Protein AF-K1TGX3-F1 (afdb_monomer)

Sequence (156 aa):
VTNRFIKQFIDMARKHDASPVLVTAPARTFFNDDGTIMDAPGCHGGNNFSYIRAMRQIGEETGTPVLDLFSYSVELFEKIGHDNIHRYTSIKKGINKGKWPDDFLKELAKPETVSENTHFNKDGAMLITEGLVELILKSKNPQLCELQSSLLHNVV

InterPro domains:
  IPR036514 SGNH hydrolase superfamily [G3DSA:3.40.50.1110] (2-152)
  IPR037459 Rhamnogalacturonan acetylesterase RhgT-like [PTHR43695] (4-144)

Organism: NCBI:txid408170

Radius of gyration: 17.83 Å; Cα contacts (8 Å, |Δi|>4): 192; chains: 1; bounding box: 45×43×45 Å

Nearest PDB structures (foldseek):
  1pp4-assembly2_B  TM=8.339E-01  e=1.956E-02  Aspergillus aculeatus
  2o14-assembly1_A  TM=8.355E-01  e=3.617E-02  Bacillus subtilis
  4jgb-assembly1_A  TM=4.368E-01  e=6.710E+00  Burkholderia pseudomallei K96243
  2ap1-assembly1_A  TM=3.344E-01  e=4.364E+00  Salmonella enterica subsp. enterica serovar Typhimurium

Secondary structure (DSSP, 8-state):
--HHHHHHHHHHHHHTT----EEPPPPP--B-TTSPBP--TTTT-SSS-HHHHHHHHHHHHHT--EE-HHHHHHHHHHHH-HHHHTTTEEEEES---S-TTHHHHHHHTSTT-EEEEEEE-HHHHHHHHHHHHHHHHH---GGGHHHHHHHHHTT-

Structure (mmCIF, N/CA/C/O backbone):
data_AF-K1TGX3-F1
#
_entry.id   AF-K1TGX3-F1
#
loop_
_atom_site.group_PDB
_atom_site.id
_atom_site.type_symbol
_atom_site.label_atom_id
_atom_site.label_alt_id
_atom_site.label_comp_id
_atom_site.label_asym_id
_atom_site.label_entity_id
_atom_site.label_seq_id
_atom_site.pdbx_PDB_ins_code
_atom_site.Cartn_x
_atom_site.Cartn_y
_atom_site.Cartn_z
_atom_site.occupancy
_atom_site.B_iso_or_equiv
_atom_site.auth_seq_id
_atom_site.auth_comp_id
_atom_site.auth_asym_id
_atom_site.auth_atom_id
_atom_site.pdbx_PDB_model_num
ATOM 1 N N . VAL A 1 1 ? -2.700 19.453 9.611 1.00 47.09 1 VAL A N 1
ATOM 2 C CA . VAL A 1 1 ? -3.911 19.666 8.773 1.00 47.09 1 VAL A CA 1
ATOM 3 C C . VAL A 1 1 ? -4.646 18.352 8.462 1.00 47.09 1 VAL A C 1
ATOM 5 O O . VAL A 1 1 ? -5.857 18.378 8.324 1.00 47.09 1 VAL A O 1
ATOM 8 N N . THR A 1 2 ? -3.982 17.191 8.448 1.00 55.59 2 THR A N 1
ATOM 9 C CA . THR A 1 2 ? -4.563 15.879 8.081 1.00 55.59 2 THR A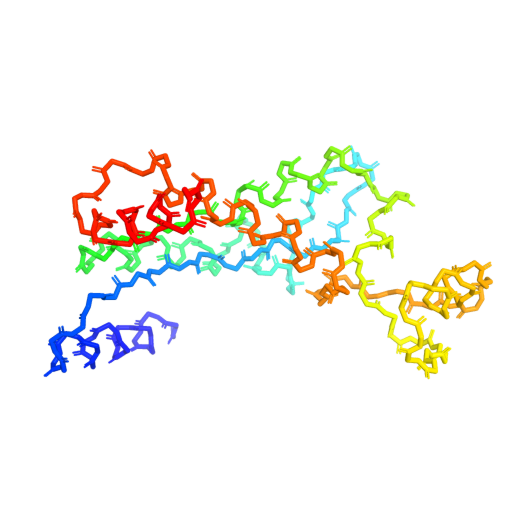 CA 1
ATOM 10 C C . THR A 1 2 ? -5.468 15.220 9.138 1.00 55.59 2 THR A C 1
ATOM 12 O O . THR A 1 2 ? -6.503 14.669 8.771 1.00 55.59 2 THR A O 1
ATOM 15 N N . ASN A 1 3 ? -5.159 15.314 10.439 1.00 60.31 3 ASN A N 1
ATOM 16 C CA . ASN A 1 3 ? -5.876 14.535 11.472 1.00 60.31 3 ASN A CA 1
ATOM 17 C C . ASN A 1 3 ? -7.375 14.876 11.582 1.00 60.31 3 ASN A C 1
ATOM 19 O O . ASN A 1 3 ? -8.196 13.998 11.835 1.00 60.31 3 ASN A O 1
ATOM 23 N N . ARG A 1 4 ? -7.773 16.130 11.322 1.00 73.06 4 ARG A N 1
ATOM 24 C CA . ARG A 1 4 ? -9.189 16.534 11.399 1.00 73.06 4 ARG A CA 1
ATOM 25 C C . ARG A 1 4 ? -10.050 15.879 10.312 1.00 73.06 4 ARG A C 1
ATOM 27 O O . ARG A 1 4 ? -11.202 15.552 10.573 1.00 73.06 4 ARG A O 1
ATOM 34 N N . PHE A 1 5 ? -9.486 15.659 9.122 1.00 83.94 5 PHE A N 1
ATOM 35 C CA . PHE A 1 5 ? -10.212 15.096 7.978 1.00 83.94 5 PHE A CA 1
ATOM 36 C C . PHE A 1 5 ? -10.454 13.595 8.087 1.00 83.94 5 PHE A C 1
ATOM 38 O O . PHE A 1 5 ? -11.447 13.107 7.571 1.00 83.94 5 PHE A O 1
ATOM 45 N N . ILE A 1 6 ? -9.570 12.851 8.743 1.00 89.69 6 ILE A N 1
ATOM 46 C CA . ILE A 1 6 ? -9.740 11.400 8.888 1.00 89.69 6 ILE A CA 1
ATOM 47 C C . ILE A 1 6 ? -10.689 11.106 10.051 1.00 89.69 6 ILE A C 1
ATOM 49 O O . ILE A 1 6 ? -11.568 10.254 9.935 1.00 89.69 6 ILE A O 1
ATOM 53 N N . LYS A 1 7 ? -10.597 11.894 11.130 1.00 92.31 7 LYS A N 1
ATOM 54 C CA . LYS A 1 7 ? -11.474 11.761 12.295 1.00 92.31 7 LYS A CA 1
ATOM 55 C C . LYS A 1 7 ? -12.955 11.918 11.939 1.00 92.31 7 LYS A C 1
ATOM 57 O O . LYS A 1 7 ? -13.756 11.114 12.390 1.00 92.31 7 LYS A O 1
ATOM 62 N N . GLN A 1 8 ? -13.316 12.870 11.072 1.00 94.50 8 GLN A N 1
ATOM 63 C CA . GLN A 1 8 ? -14.716 13.025 10.638 1.00 94.50 8 GLN A CA 1
ATOM 64 C C . GLN A 1 8 ? -15.282 11.765 9.957 1.00 94.50 8 GLN A C 1
ATOM 66 O O . GLN A 1 8 ? -16.466 11.491 10.114 1.00 94.50 8 GLN A O 1
ATOM 71 N N . PHE A 1 9 ? -14.469 10.981 9.236 1.00 95.12 9 PHE A N 1
ATOM 72 C CA . PHE A 1 9 ? -14.936 9.745 8.597 1.00 95.12 9 PHE A CA 1
ATOM 73 C C . PHE A 1 9 ? -15.080 8.606 9.606 1.00 95.12 9 PHE A C 1
ATOM 75 O O . PHE A 1 9 ? -16.031 7.836 9.515 1.00 95.12 9 PHE A O 1
ATOM 82 N N . ILE A 1 10 ? -14.185 8.541 10.597 1.00 96.62 10 ILE A N 1
ATOM 83 C CA . ILE A 1 10 ? -14.304 7.620 11.736 1.00 96.62 10 ILE A CA 1
ATOM 84 C C . ILE A 1 10 ? -15.593 7.920 12.511 1.00 96.62 10 ILE A C 1
ATOM 86 O O . ILE A 1 10 ? -16.391 7.019 12.762 1.00 96.62 10 ILE A O 1
ATOM 90 N N . ASP A 1 11 ? -15.820 9.191 12.848 1.00 96.06 11 ASP A N 1
ATOM 91 C CA . ASP A 1 11 ? -17.000 9.635 13.590 1.00 96.06 11 ASP A CA 1
ATOM 92 C C . ASP A 1 11 ? -18.286 9.402 12.777 1.00 96.06 11 ASP A C 1
ATOM 94 O O . ASP A 1 11 ? -19.290 8.953 13.325 1.00 96.06 11 ASP A O 1
ATOM 98 N N . MET A 1 12 ? -18.253 9.641 11.460 1.00 96.81 12 MET A N 1
ATOM 99 C CA . MET A 1 12 ? -19.371 9.354 10.556 1.00 96.81 12 MET A CA 1
ATOM 100 C C . MET A 1 12 ? -19.690 7.857 10.503 1.00 96.81 12 MET A C 1
ATOM 102 O O . MET A 1 12 ? -20.854 7.498 10.642 1.00 96.81 12 MET A O 1
ATOM 106 N N . ALA A 1 13 ? -18.689 6.986 10.340 1.00 96.69 13 ALA A N 1
ATOM 107 C CA . ALA A 1 13 ? -18.899 5.538 10.325 1.00 96.69 13 ALA A CA 1
ATOM 108 C C . ALA A 1 13 ? -19.572 5.069 11.622 1.00 96.69 13 ALA A C 1
ATOM 110 O O . ALA A 1 13 ? -20.616 4.425 11.579 1.00 96.69 13 ALA A O 1
ATOM 111 N N . ARG A 1 14 ? -19.044 5.501 12.773 1.00 96.88 14 ARG A N 1
ATOM 112 C CA . ARG A 1 14 ? -19.597 5.164 14.094 1.00 96.88 14 ARG A CA 1
ATOM 113 C C . ARG A 1 14 ? -21.010 5.700 14.302 1.00 96.88 14 ARG A C 1
ATOM 115 O O . ARG A 1 14 ? -21.839 5.009 14.875 1.00 96.88 14 ARG A O 1
ATOM 122 N N . LYS A 1 15 ? -21.306 6.913 13.819 1.00 98.00 15 LYS A N 1
ATOM 123 C CA . LYS A 1 15 ? -22.658 7.499 13.864 1.00 98.00 15 LYS A CA 1
ATOM 124 C C . LYS A 1 15 ? -23.686 6.675 13.076 1.00 98.00 15 LYS A C 1
ATOM 126 O O . LYS A 1 15 ? -24.876 6.775 13.357 1.00 98.00 15 LYS A O 1
ATOM 131 N N . HIS A 1 16 ? -23.232 5.908 12.091 1.00 97.44 16 HIS A N 1
ATOM 132 C CA . HIS A 1 16 ? -24.048 5.017 11.270 1.00 97.44 16 HIS A CA 1
ATOM 133 C C . HIS A 1 16 ? -23.850 3.536 11.640 1.00 97.44 16 HIS A C 1
ATOM 135 O O . HIS A 1 16 ? -24.032 2.673 10.786 1.00 97.44 16 HIS A O 1
ATOM 141 N N . ASP A 1 17 ? -23.456 3.254 12.888 1.00 95.56 17 ASP A N 1
ATOM 142 C CA . ASP A 1 17 ? -23.285 1.903 13.442 1.00 95.56 17 ASP A CA 1
ATOM 143 C C . ASP A 1 17 ? -22.307 1.010 12.652 1.00 95.56 17 ASP A C 1
ATOM 145 O O . ASP A 1 17 ? -22.357 -0.216 12.725 1.00 95.56 17 ASP A O 1
ATOM 149 N N . ALA A 1 18 ? -21.383 1.620 11.902 1.00 95.00 18 ALA A N 1
ATOM 150 C CA . ALA A 1 18 ? -20.324 0.919 11.189 1.00 95.00 18 ALA A CA 1
ATOM 151 C C . ALA A 1 18 ? -19.023 0.893 12.004 1.00 95.00 18 ALA A C 1
ATOM 153 O O . ALA A 1 18 ? -18.676 1.854 12.698 1.00 95.00 18 ALA A O 1
ATOM 154 N N . SER A 1 19 ? -18.259 -0.190 11.848 1.00 94.12 19 SER A N 1
ATOM 155 C CA . SER A 1 19 ? -16.936 -0.372 12.453 1.00 94.12 19 SER A CA 1
ATOM 156 C C . SER A 1 19 ? -15.842 0.181 11.530 1.00 94.12 19 SER A C 1
ATOM 158 O O . SER A 1 19 ? -15.528 -0.450 10.518 1.00 94.12 19 SER A O 1
ATOM 160 N N . PRO A 1 20 ? -15.246 1.357 11.819 1.00 96.38 20 PRO A N 1
ATOM 161 C CA . PRO A 1 20 ? -14.177 1.893 10.987 1.00 96.38 20 PRO A CA 1
ATOM 162 C C . PRO A 1 20 ? -12.903 1.056 11.132 1.00 96.38 20 PRO A C 1
ATOM 164 O O . PRO A 1 20 ? -12.533 0.645 12.229 1.00 96.38 20 PRO A O 1
ATOM 167 N N . VAL A 1 21 ? -12.192 0.877 10.022 1.00 97.38 21 VAL A N 1
ATOM 168 C CA . VAL A 1 21 ? -10.853 0.281 9.975 1.00 97.38 21 VAL A CA 1
ATOM 169 C C . VAL A 1 21 ? -9.984 1.189 9.119 1.00 97.38 21 VAL A C 1
ATOM 171 O O . VAL A 1 21 ? -10.353 1.536 7.998 1.00 97.38 21 VAL A O 1
ATOM 174 N N . LEU A 1 22 ? -8.839 1.605 9.649 1.00 97.38 22 LEU A N 1
ATOM 175 C CA . LEU A 1 22 ? -7.865 2.386 8.901 1.00 97.38 22 LEU A CA 1
ATOM 176 C C . LEU A 1 22 ? -6.878 1.446 8.217 1.00 97.38 22 LEU A C 1
ATOM 178 O O . LEU A 1 22 ? -6.419 0.474 8.809 1.00 97.38 22 LEU A O 1
ATOM 182 N N . VAL A 1 23 ? -6.505 1.767 6.984 1.00 97.50 23 VAL A N 1
ATOM 183 C CA . VAL A 1 23 ? -5.468 1.053 6.234 1.00 97.50 23 VAL A CA 1
ATOM 184 C C . VAL A 1 23 ? -4.423 2.076 5.820 1.00 97.50 23 VAL A C 1
ATOM 186 O O . VAL A 1 23 ? -4.771 3.112 5.247 1.00 97.50 23 VAL A O 1
ATOM 189 N N . THR A 1 24 ? -3.153 1.842 6.149 1.00 96.56 24 THR A N 1
ATOM 190 C CA . THR A 1 24 ? -2.078 2.715 5.662 1.00 96.56 24 THR A CA 1
ATOM 191 C C . THR A 1 24 ? -1.950 2.564 4.143 1.00 96.56 24 THR A C 1
ATOM 193 O O . THR A 1 24 ? -2.185 1.491 3.596 1.00 96.56 24 THR A O 1
ATOM 196 N N . ALA A 1 25 ? -1.638 3.646 3.424 1.00 95.06 25 ALA A N 1
ATOM 197 C CA . ALA A 1 25 ? -1.445 3.547 1.976 1.00 95.06 25 ALA A CA 1
ATOM 198 C C . ALA A 1 25 ? -0.261 2.609 1.667 1.00 95.06 25 ALA A C 1
ATOM 200 O O . ALA A 1 25 ? 0.722 2.659 2.407 1.00 95.06 25 ALA A O 1
ATOM 201 N N . PRO A 1 26 ? -0.313 1.789 0.602 1.00 96.81 26 PRO A N 1
ATOM 202 C CA . PRO A 1 26 ? 0.855 1.031 0.167 1.00 96.81 26 PRO A CA 1
ATOM 203 C C . PRO A 1 26 ? 1.993 1.979 -0.242 1.00 96.81 26 PRO A C 1
ATOM 205 O O . PRO A 1 26 ? 1.765 3.143 -0.583 1.00 96.81 26 PRO A O 1
ATOM 208 N N . ALA A 1 27 ? 3.224 1.483 -0.199 1.00 96.62 27 ALA A N 1
ATOM 209 C CA . ALA A 1 27 ? 4.409 2.225 -0.587 1.00 96.62 27 ALA A CA 1
ATOM 210 C C . ALA A 1 27 ? 4.363 2.638 -2.066 1.00 96.62 27 ALA A C 1
ATOM 212 O O . ALA A 1 27 ? 3.773 1.963 -2.911 1.00 96.62 27 ALA A O 1
ATOM 213 N N . ARG A 1 28 ? 5.030 3.749 -2.392 1.00 96.31 28 ARG A N 1
ATOM 214 C CA . ARG A 1 28 ? 5.339 4.072 -3.790 1.00 96.31 28 ARG A CA 1
ATOM 215 C C . ARG A 1 28 ? 6.602 3.342 -4.192 1.00 96.31 28 ARG A C 1
ATOM 217 O O . ARG A 1 28 ? 7.533 3.261 -3.401 1.00 96.31 28 ARG A O 1
ATOM 224 N N . THR A 1 29 ? 6.663 2.881 -5.431 1.00 96.19 29 THR A N 1
ATOM 225 C CA . THR A 1 29 ? 7.771 2.061 -5.935 1.00 96.19 29 THR A CA 1
ATOM 226 C C . THR A 1 29 ? 8.932 2.929 -6.425 1.00 96.19 29 THR A C 1
ATOM 228 O O . THR A 1 29 ? 9.418 2.773 -7.541 1.00 96.19 29 THR A O 1
ATOM 231 N N . PHE A 1 30 ? 9.331 3.906 -5.610 1.00 95.31 30 PHE A N 1
ATOM 232 C CA . PHE A 1 30 ? 10.577 4.642 -5.792 1.00 95.31 30 PHE A CA 1
ATOM 233 C C . PHE A 1 30 ? 11.642 3.981 -4.928 1.00 95.31 30 PHE A C 1
ATOM 235 O O . PHE A 1 30 ? 11.409 3.767 -3.740 1.00 95.31 30 PHE A O 1
ATOM 242 N N . PHE A 1 31 ? 12.788 3.679 -5.523 1.00 95.81 31 PHE A N 1
ATOM 243 C CA . PHE A 1 31 ? 13.873 2.959 -4.871 1.00 95.81 31 PHE A CA 1
ATOM 244 C C . PHE A 1 31 ? 15.099 3.857 -4.728 1.00 95.81 31 PHE A C 1
ATOM 246 O O . PHE A 1 31 ? 15.365 4.692 -5.594 1.00 95.81 31 PHE A O 1
ATOM 253 N N . ASN A 1 32 ? 15.832 3.667 -3.638 1.00 95.50 32 ASN A N 1
ATOM 254 C CA . ASN A 1 32 ? 17.205 4.129 -3.501 1.00 95.50 32 ASN A CA 1
ATOM 255 C C . ASN A 1 32 ? 18.148 3.211 -4.299 1.00 95.50 32 ASN A C 1
ATOM 257 O O . ASN A 1 32 ? 17.778 2.097 -4.680 1.00 95.50 32 ASN A O 1
ATOM 261 N N . ASP A 1 33 ? 19.394 3.646 -4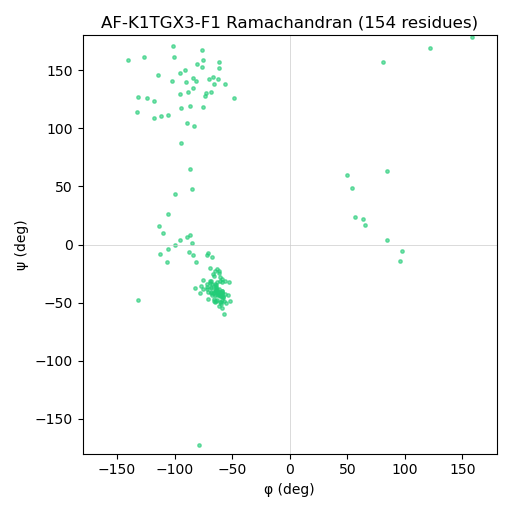.494 1.00 96.25 33 ASP A N 1
ATOM 262 C CA . ASP A 1 33 ? 20.420 2.862 -5.201 1.00 96.25 33 ASP A CA 1
ATOM 263 C C . ASP A 1 33 ? 20.740 1.520 -4.510 1.00 96.25 33 ASP A C 1
ATOM 265 O O . ASP A 1 33 ? 21.210 0.586 -5.156 1.00 96.25 33 ASP A O 1
ATOM 269 N N . ASP A 1 34 ? 20.467 1.401 -3.205 1.00 96.31 34 ASP A N 1
ATOM 270 C CA . ASP A 1 34 ? 20.642 0.169 -2.424 1.00 96.31 34 ASP A CA 1
ATOM 271 C C . ASP A 1 34 ? 19.442 -0.797 -2.502 1.00 96.31 34 ASP A C 1
ATOM 273 O O . ASP A 1 34 ? 19.466 -1.864 -1.888 1.00 96.31 34 ASP A O 1
ATOM 277 N N . GLY A 1 35 ? 18.402 -0.442 -3.262 1.00 96.31 35 GLY A N 1
ATOM 278 C CA . GLY A 1 35 ? 17.199 -1.251 -3.445 1.00 96.31 35 GLY A CA 1
ATOM 279 C C . GLY A 1 35 ? 16.139 -1.090 -2.354 1.00 96.31 35 GLY A C 1
ATOM 280 O O . GLY A 1 35 ? 15.117 -1.771 -2.424 1.00 96.31 35 GLY A O 1
ATOM 281 N N . THR A 1 36 ? 16.333 -0.193 -1.383 1.00 96.12 36 THR A N 1
ATOM 282 C CA . THR A 1 36 ? 15.309 0.136 -0.377 1.00 96.12 36 THR A CA 1
ATOM 283 C C . THR A 1 36 ? 14.274 1.126 -0.912 1.00 96.12 36 THR A C 1
ATOM 285 O O . THR A 1 36 ? 14.557 1.907 -1.825 1.00 96.12 36 THR A O 1
ATOM 288 N N . ILE A 1 37 ? 13.061 1.130 -0.351 1.00 95.62 37 ILE A N 1
ATOM 289 C CA . ILE A 1 37 ? 12.031 2.116 -0.710 1.00 95.62 37 ILE A CA 1
ATOM 290 C C . ILE A 1 37 ? 12.430 3.516 -0.232 1.00 95.62 37 ILE A C 1
ATOM 292 O O . ILE A 1 37 ? 12.768 3.746 0.929 1.00 95.62 37 ILE A O 1
ATOM 296 N N . MET A 1 38 ? 12.330 4.485 -1.140 1.00 93.69 38 MET A N 1
ATOM 297 C CA . MET A 1 38 ? 12.745 5.862 -0.909 1.00 93.69 38 MET A CA 1
ATOM 298 C C . MET A 1 38 ? 11.780 6.620 0.019 1.00 93.69 38 MET A C 1
ATOM 300 O O . MET A 1 38 ? 10.581 6.746 -0.246 1.00 93.69 38 MET A O 1
ATOM 304 N N . ASP A 1 39 ? 12.337 7.224 1.068 1.00 90.56 39 ASP A N 1
ATOM 305 C CA . ASP A 1 39 ? 11.658 8.145 1.983 1.00 90.56 39 ASP A CA 1
ATOM 306 C C . ASP A 1 39 ? 11.890 9.601 1.543 1.00 90.56 39 ASP A C 1
ATOM 308 O O . ASP A 1 39 ? 12.836 10.271 1.954 1.00 90.56 39 ASP A O 1
ATOM 312 N N . ALA A 1 40 ? 11.033 10.098 0.650 1.00 87.44 40 ALA A N 1
ATOM 313 C CA . ALA A 1 40 ? 11.178 11.422 0.046 1.00 87.44 40 ALA A CA 1
ATOM 314 C C . ALA A 1 40 ? 9.836 12.158 -0.103 1.00 87.44 40 ALA A C 1
ATOM 316 O O . ALA A 1 40 ? 8.769 11.532 -0.168 1.00 87.44 40 ALA A O 1
ATOM 317 N N . PRO A 1 41 ? 9.844 13.504 -0.223 1.00 86.12 41 PRO A N 1
ATOM 318 C CA . PRO A 1 41 ? 8.652 14.263 -0.588 1.00 86.12 41 PRO A CA 1
ATOM 319 C C . PRO A 1 41 ? 7.950 13.657 -1.814 1.00 86.12 41 PRO A C 1
ATOM 321 O O . PRO A 1 41 ? 8.564 13.436 -2.852 1.00 86.12 41 PRO A O 1
ATOM 324 N N . GLY A 1 42 ? 6.653 13.369 -1.680 1.00 85.06 42 GLY A N 1
ATOM 325 C CA . GLY A 1 42 ? 5.863 12.688 -2.713 1.00 85.06 42 GLY A CA 1
ATOM 326 C C . GLY A 1 42 ? 5.727 11.169 -2.540 1.00 85.06 42 GLY A C 1
ATOM 327 O O . GLY A 1 42 ? 4.804 10.600 -3.114 1.00 85.06 42 GLY A O 1
ATOM 328 N N . CYS A 1 43 ? 6.524 10.522 -1.682 1.00 89.50 43 CYS A N 1
ATOM 329 C CA . CYS A 1 43 ? 6.486 9.073 -1.416 1.00 89.50 43 CYS A CA 1
ATOM 330 C C . CYS A 1 43 ? 5.725 8.729 -0.125 1.00 89.50 43 CYS A C 1
ATOM 332 O O . CYS A 1 43 ? 6.176 7.935 0.685 1.00 89.50 43 CYS A O 1
ATOM 334 N N . HIS A 1 44 ? 4.573 9.371 0.101 1.00 84.25 44 HIS A N 1
ATOM 335 C CA . HIS A 1 44 ? 3.854 9.360 1.394 1.00 84.25 44 HIS A CA 1
ATOM 336 C C . HIS A 1 44 ? 4.615 10.050 2.554 1.00 84.25 44 HIS A C 1
ATOM 338 O O . HIS A 1 44 ? 4.226 9.953 3.721 1.00 84.25 44 HIS A O 1
ATOM 344 N N . GLY A 1 45 ? 5.624 10.858 2.204 1.00 67.81 45 GLY A N 1
ATOM 345 C CA . GLY A 1 45 ? 6.361 11.782 3.074 1.00 67.81 45 GLY A CA 1
ATOM 346 C C . GLY A 1 45 ? 7.863 11.480 3.106 1.00 67.81 45 GLY A C 1
ATOM 347 O O . GLY A 1 45 ? 8.271 10.450 2.597 1.00 67.81 45 GLY A O 1
ATOM 348 N N . GLY A 1 46 ? 8.651 12.393 3.685 1.00 62.56 46 GLY A N 1
ATOM 349 C CA . GLY A 1 46 ? 10.097 12.257 3.924 1.00 62.56 46 GLY A CA 1
ATOM 350 C C . GLY A 1 46 ? 10.463 12.522 5.395 1.00 62.56 46 GLY A C 1
ATOM 351 O O . GLY A 1 46 ? 9.673 13.143 6.120 1.00 62.56 46 GLY A O 1
ATOM 352 N N . ASN A 1 47 ? 11.649 12.066 5.811 1.00 66.00 47 ASN A N 1
ATOM 353 C CA . ASN A 1 47 ? 12.113 11.851 7.193 1.00 66.00 47 ASN A CA 1
ATOM 354 C C . ASN A 1 47 ? 11.166 10.949 8.014 1.00 66.00 47 ASN A C 1
ATOM 356 O O . ASN A 1 47 ? 10.805 11.220 9.162 1.00 66.00 47 ASN A O 1
ATOM 360 N N . ASN A 1 48 ? 10.817 9.832 7.387 1.00 73.19 48 ASN A N 1
ATOM 361 C CA . ASN A 1 48 ? 10.062 8.657 7.800 1.00 73.19 48 ASN A CA 1
ATOM 362 C C . ASN A 1 48 ? 8.548 8.805 7.667 1.00 73.19 48 ASN A C 1
ATOM 364 O O . ASN A 1 48 ? 7.814 8.758 8.661 1.00 73.19 48 ASN A O 1
ATOM 368 N N . PHE A 1 49 ? 8.092 8.983 6.421 1.00 89.38 49 PHE A N 1
ATOM 369 C CA . PHE A 1 49 ? 6.709 8.751 5.981 1.00 89.38 49 PHE A CA 1
ATOM 370 C C . PHE A 1 49 ? 5.648 9.411 6.871 1.00 89.38 49 PHE A C 1
ATOM 372 O O . PHE A 1 49 ? 4.789 8.762 7.477 1.00 89.38 49 PHE A O 1
ATOM 379 N N . SER A 1 50 ? 5.717 10.739 6.986 1.00 89.38 50 SER A N 1
ATOM 380 C CA . SER A 1 50 ? 4.876 11.525 7.900 1.00 89.38 50 SER A CA 1
ATOM 381 C C . SER A 1 50 ? 3.371 11.265 7.752 1.00 89.38 50 SER A C 1
ATOM 383 O O . SER A 1 50 ? 2.655 11.292 8.753 1.00 89.38 50 SER A O 1
ATOM 385 N N . TYR A 1 51 ? 2.886 10.955 6.545 1.00 89.44 51 TYR A N 1
ATOM 386 C CA . TYR A 1 51 ? 1.484 10.590 6.331 1.00 89.44 51 TYR A CA 1
ATOM 387 C C . TYR A 1 51 ? 1.130 9.236 6.963 1.00 89.44 51 TYR A C 1
ATOM 389 O O . TYR A 1 51 ? 0.094 9.107 7.613 1.00 89.44 51 TYR A O 1
ATOM 397 N N . ILE A 1 52 ? 2.011 8.243 6.834 1.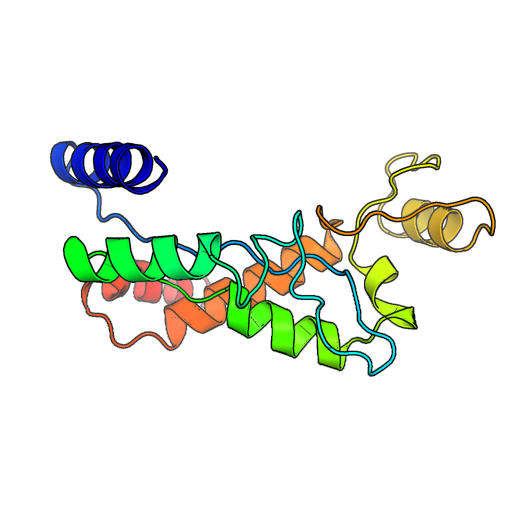00 94.25 52 ILE A N 1
ATOM 398 C CA . ILE A 1 52 ? 1.832 6.908 7.419 1.00 94.25 52 ILE A CA 1
ATOM 399 C C . ILE A 1 52 ? 1.863 6.987 8.947 1.00 94.25 52 ILE A C 1
ATOM 401 O O . ILE A 1 52 ? 1.018 6.398 9.620 1.00 94.25 52 ILE A O 1
ATOM 405 N N . ARG A 1 53 ? 2.775 7.790 9.511 1.00 92.44 53 ARG A N 1
ATOM 406 C CA . ARG A 1 53 ? 2.806 8.050 10.959 1.00 92.44 53 ARG A CA 1
ATOM 407 C C . ARG A 1 53 ? 1.528 8.722 11.450 1.00 92.44 53 ARG A C 1
ATOM 409 O O . ARG A 1 53 ? 0.977 8.290 12.456 1.00 92.44 53 ARG A O 1
ATOM 416 N N . ALA A 1 54 ? 1.024 9.719 10.723 1.00 91.62 54 ALA A N 1
ATOM 417 C CA . ALA A 1 54 ? -0.230 10.383 11.072 1.00 91.62 54 ALA A CA 1
ATOM 418 C C . ALA A 1 54 ? -1.427 9.413 11.061 1.00 91.62 54 ALA A C 1
ATOM 420 O O . ALA A 1 54 ? -2.271 9.488 11.950 1.00 91.62 54 ALA A O 1
ATOM 421 N N . MET A 1 55 ? -1.476 8.474 10.105 1.00 93.75 55 MET A N 1
ATOM 422 C CA . MET A 1 55 ? -2.495 7.413 10.048 1.00 93.75 55 MET A CA 1
ATOM 423 C C . MET A 1 55 ? -2.453 6.481 11.264 1.00 93.75 55 MET A C 1
ATOM 425 O O . MET A 1 55 ? -3.496 6.141 11.820 1.00 93.75 55 MET A O 1
ATOM 429 N N . ARG A 1 56 ? -1.254 6.084 11.702 1.00 94.88 56 ARG A N 1
ATOM 430 C CA . ARG A 1 56 ? -1.086 5.258 12.907 1.00 94.88 56 ARG A CA 1
ATOM 431 C C . ARG A 1 56 ? -1.504 6.026 14.164 1.00 94.88 56 ARG A C 1
ATOM 433 O O . ARG A 1 56 ? -2.311 5.523 14.938 1.00 94.88 56 ARG A O 1
ATOM 440 N N . GLN A 1 57 ? -1.043 7.271 14.295 1.00 94.88 57 GLN A N 1
ATOM 441 C CA . GLN A 1 57 ? -1.359 8.138 15.431 1.00 94.88 57 GLN A CA 1
ATOM 442 C C . GLN A 1 57 ? -2.870 8.350 15.589 1.00 94.88 57 GLN A C 1
ATOM 444 O O . GLN A 1 57 ? -3.394 8.229 16.690 1.00 94.88 57 GLN A O 1
ATOM 449 N N . ILE A 1 58 ? -3.602 8.629 14.505 1.00 95.12 58 ILE A N 1
ATOM 450 C CA . ILE A 1 58 ? -5.055 8.810 14.616 1.00 95.12 58 ILE A CA 1
ATOM 451 C C . ILE A 1 58 ? -5.785 7.508 14.963 1.00 95.12 58 ILE A C 1
ATOM 453 O O . ILE A 1 58 ? -6.803 7.548 15.655 1.00 95.12 58 ILE A O 1
ATOM 457 N N . GLY A 1 59 ? -5.276 6.355 14.522 1.00 95.81 59 GLY A N 1
ATOM 458 C CA . GLY A 1 59 ? -5.787 5.051 14.940 1.00 95.81 59 GLY A CA 1
ATOM 459 C C . GLY A 1 59 ? -5.687 4.862 16.450 1.00 95.81 59 GLY A C 1
ATOM 460 O O . GLY A 1 59 ? -6.694 4.579 17.096 1.00 95.81 59 GLY A O 1
ATOM 461 N N . GLU A 1 60 ? -4.510 5.130 17.019 1.00 96.00 60 GLU A N 1
A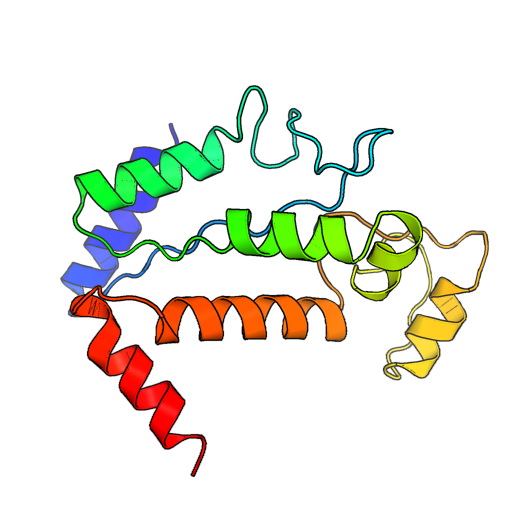TOM 462 C CA . GLU A 1 60 ? -4.282 5.104 18.469 1.00 96.00 60 GLU A CA 1
ATOM 463 C C . GLU A 1 60 ? -5.179 6.105 19.211 1.00 96.00 60 GLU A C 1
ATOM 465 O O . GLU A 1 60 ? -5.916 5.714 20.115 1.00 96.00 60 GLU A O 1
ATOM 470 N N . GLU A 1 61 ? -5.197 7.375 18.790 1.00 95.69 61 GLU A N 1
ATOM 471 C CA . GLU A 1 61 ? -5.989 8.444 19.423 1.00 95.69 61 GLU A CA 1
ATOM 472 C C . GLU A 1 61 ? -7.498 8.159 19.437 1.00 95.69 61 GLU A C 1
ATOM 474 O O . GLU A 1 61 ? -8.224 8.652 20.301 1.00 95.69 61 GLU A O 1
ATOM 479 N N . THR A 1 62 ? -7.999 7.409 18.454 1.00 95.50 62 THR A N 1
ATOM 480 C CA . THR A 1 62 ? -9.435 7.140 18.290 1.00 95.50 62 THR A CA 1
ATOM 481 C C . THR A 1 62 ? -9.842 5.725 18.687 1.00 95.50 62 THR A C 1
ATOM 483 O O . THR A 1 62 ? -11.037 5.419 18.628 1.00 95.50 62 THR A O 1
ATOM 486 N N . GLY A 1 63 ? -8.890 4.864 19.058 1.00 96.44 63 GLY A N 1
ATOM 487 C CA . GLY A 1 63 ? -9.120 3.435 19.283 1.00 96.44 63 GLY A CA 1
ATOM 488 C C . GLY A 1 63 ? -9.551 2.674 18.022 1.00 96.44 63 GLY A C 1
ATOM 489 O O . GLY A 1 63 ? -10.194 1.630 18.126 1.00 96.44 63 GLY A O 1
ATOM 490 N N . THR A 1 64 ? -9.255 3.207 16.834 1.00 97.69 64 THR A N 1
ATOM 491 C CA . THR A 1 64 ? -9.632 2.601 15.550 1.00 97.69 64 THR A CA 1
ATOM 492 C C . THR A 1 64 ? -8.543 1.623 15.100 1.00 97.69 64 THR A C 1
ATOM 494 O O . THR A 1 64 ? -7.371 2.005 15.094 1.00 97.69 64 THR A O 1
ATOM 497 N N . PRO A 1 65 ? -8.878 0.382 14.696 1.00 97.88 65 PRO A N 1
ATOM 498 C CA . PRO A 1 65 ? -7.897 -0.564 14.172 1.00 97.88 65 PRO A CA 1
ATOM 499 C C . PRO A 1 65 ? -7.144 0.012 12.969 1.00 97.88 65 PRO A C 1
ATOM 501 O O . PRO A 1 65 ? -7.757 0.610 12.084 1.00 97.88 65 PRO A O 1
ATOM 504 N N . VAL A 1 66 ? -5.829 -0.208 12.921 1.00 97.88 66 VAL A N 1
ATOM 505 C CA . VAL A 1 66 ? -4.972 0.165 11.789 1.00 97.88 66 VAL A CA 1
ATOM 506 C C . VAL A 1 66 ? -4.348 -1.095 11.201 1.00 97.88 66 VAL A C 1
ATOM 508 O O . VAL A 1 66 ? -3.673 -1.840 11.909 1.00 97.88 66 VAL A O 1
ATOM 511 N N . LEU A 1 67 ? -4.559 -1.320 9.908 1.00 98.38 67 LEU A N 1
ATOM 512 C CA . LEU A 1 67 ? -3.890 -2.350 9.119 1.00 98.38 67 LEU A CA 1
ATOM 513 C C . LEU A 1 67 ? -2.678 -1.724 8.425 1.00 98.38 67 LEU A C 1
ATOM 515 O O . LEU A 1 67 ? -2.819 -0.793 7.626 1.00 98.38 67 LEU A O 1
ATOM 519 N N . ASP A 1 68 ? -1.483 -2.211 8.760 1.00 97.44 68 ASP A N 1
ATOM 520 C CA . ASP A 1 68 ? -0.222 -1.616 8.314 1.00 97.44 68 ASP A CA 1
ATOM 521 C C . ASP A 1 68 ? 0.244 -2.129 6.943 1.00 97.44 68 ASP A C 1
ATOM 523 O O . ASP A 1 68 ? 1.279 -2.784 6.805 1.00 97.44 68 ASP A O 1
ATOM 527 N N . LEU A 1 69 ? -0.545 -1.821 5.916 1.00 98.25 69 LEU A N 1
ATOM 528 C CA . LEU A 1 69 ? -0.269 -2.211 4.536 1.00 98.25 69 LEU A CA 1
ATOM 529 C C . LEU A 1 69 ? 0.986 -1.535 3.966 1.00 98.25 69 LEU A C 1
ATOM 531 O O . LEU A 1 69 ? 1.650 -2.114 3.111 1.00 98.25 69 LEU A O 1
ATOM 535 N N . PHE A 1 70 ? 1.355 -0.355 4.471 1.00 97.62 70 PHE A N 1
ATOM 536 C CA . PHE A 1 70 ? 2.596 0.323 4.105 1.00 97.62 70 PHE A CA 1
ATOM 537 C C . PH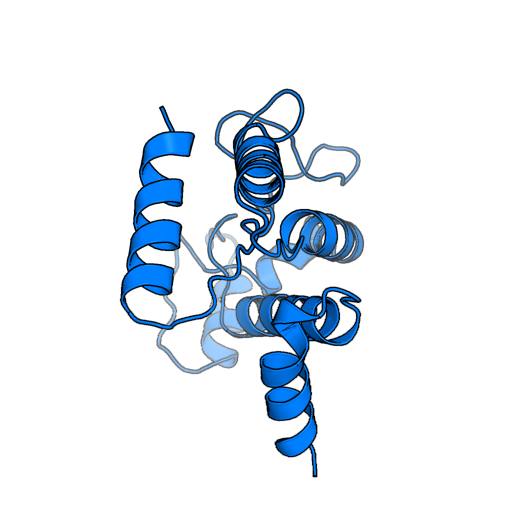E A 1 70 ? 3.822 -0.554 4.383 1.00 97.62 70 PHE A C 1
ATOM 539 O O . PHE A 1 70 ? 4.525 -0.907 3.439 1.00 97.62 70 PHE A O 1
ATOM 546 N N . SER A 1 71 ? 4.048 -0.956 5.640 1.00 96.62 71 SER A N 1
ATOM 547 C CA . SER A 1 71 ? 5.212 -1.781 6.011 1.00 96.62 71 SER A CA 1
ATOM 548 C C . SER A 1 71 ? 5.226 -3.108 5.252 1.00 96.62 71 SER A C 1
ATOM 550 O O . SER A 1 71 ? 6.261 -3.495 4.719 1.00 96.62 71 SER A O 1
ATOM 552 N N . TYR A 1 72 ? 4.059 -3.749 5.115 1.00 98.19 72 TYR A N 1
ATOM 553 C CA . TYR A 1 72 ? 3.916 -4.963 4.308 1.00 98.19 72 TYR A CA 1
ATOM 554 C C . TYR A 1 72 ? 4.390 -4.746 2.863 1.00 98.19 72 TYR A C 1
ATOM 556 O O . TYR A 1 72 ? 5.183 -5.517 2.327 1.00 98.19 72 TYR A O 1
ATOM 564 N N . SER A 1 73 ? 3.910 -3.676 2.226 1.00 98.12 73 SER A N 1
ATOM 565 C CA . SER A 1 73 ? 4.240 -3.383 0.833 1.00 98.12 73 SER A CA 1
ATOM 566 C C . SER A 1 73 ? 5.702 -2.978 0.636 1.00 98.12 73 SER A C 1
ATOM 568 O O . SER A 1 73 ? 6.262 -3.321 -0.397 1.00 98.12 73 SER A O 1
ATOM 570 N N . VAL A 1 74 ? 6.342 -2.323 1.615 1.00 97.69 74 VAL A N 1
ATOM 571 C CA . VAL A 1 74 ? 7.791 -2.054 1.579 1.00 97.69 74 VAL A CA 1
ATOM 572 C C . VAL A 1 74 ? 8.556 -3.370 1.492 1.00 97.69 74 VAL A C 1
ATOM 574 O O . VAL A 1 74 ? 9.285 -3.582 0.528 1.00 97.69 74 VAL A O 1
ATOM 577 N N . GLU A 1 75 ? 8.312 -4.300 2.422 1.00 98.06 75 GLU A N 1
ATOM 578 C CA . GLU A 1 75 ? 8.985 -5.604 2.416 1.00 98.06 75 GLU A CA 1
ATOM 579 C C . GLU A 1 75 ? 8.737 -6.384 1.119 1.00 98.06 75 GLU A C 1
ATOM 581 O O . GLU A 1 75 ? 9.639 -7.041 0.596 1.00 98.06 75 GLU A O 1
ATOM 586 N N . LEU A 1 76 ? 7.509 -6.335 0.598 1.00 98.25 76 LEU A N 1
ATOM 587 C CA . LEU A 1 76 ? 7.151 -6.990 -0.656 1.00 98.25 76 LEU A CA 1
ATOM 588 C C . LEU A 1 76 ? 7.904 -6.382 -1.846 1.00 98.25 76 LEU A C 1
ATOM 590 O O . LEU A 1 76 ? 8.471 -7.114 -2.656 1.00 98.25 76 LEU A O 1
ATOM 594 N N . PHE A 1 77 ? 7.905 -5.057 -1.976 1.00 98.25 77 PHE A N 1
ATOM 595 C CA . PHE A 1 77 ? 8.491 -4.376 -3.128 1.00 98.25 77 PHE A CA 1
ATOM 596 C C . PHE A 1 77 ? 10.015 -4.437 -3.123 1.00 98.25 77 PHE A C 1
ATOM 598 O O . PHE A 1 77 ? 10.599 -4.635 -4.186 1.00 98.25 77 PHE A O 1
ATOM 605 N N . GLU A 1 78 ? 10.656 -4.364 -1.957 1.00 98.12 78 GLU A N 1
ATOM 606 C CA . GLU A 1 78 ? 12.105 -4.566 -1.826 1.00 98.12 78 GLU A CA 1
ATOM 607 C C . GLU A 1 78 ? 12.509 -6.002 -2.196 1.00 98.12 78 GLU A C 1
ATOM 609 O O . GLU A 1 78 ? 13.525 -6.203 -2.858 1.00 98.12 78 GLU A O 1
ATOM 614 N N . LYS A 1 79 ? 11.680 -7.009 -1.873 1.00 98.19 79 LYS A N 1
ATOM 615 C CA . LYS A 1 79 ? 11.896 -8.401 -2.320 1.00 98.19 79 LYS A CA 1
ATOM 616 C C . LYS A 1 79 ? 11.708 -8.586 -3.827 1.00 98.19 79 LYS A C 1
ATOM 618 O O . LYS A 1 79 ? 12.417 -9.391 -4.425 1.00 98.19 79 LYS A O 1
ATOM 623 N N . ILE A 1 80 ? 10.743 -7.893 -4.438 1.00 98.06 80 ILE A N 1
ATOM 624 C CA . ILE A 1 80 ? 10.530 -7.920 -5.897 1.00 98.06 80 ILE A CA 1
ATOM 625 C C . ILE A 1 80 ? 11.698 -7.229 -6.619 1.00 98.06 80 ILE A C 1
ATOM 627 O O . ILE A 1 80 ? 12.169 -7.716 -7.652 1.00 98.06 80 ILE A O 1
ATOM 631 N N . GLY A 1 81 ? 12.170 -6.118 -6.056 1.00 97.88 81 GLY A N 1
ATOM 632 C CA . GLY A 1 81 ? 13.272 -5.322 -6.572 1.00 97.88 81 GLY A CA 1
ATOM 633 C C . GLY A 1 81 ? 12.867 -4.365 -7.695 1.00 97.88 81 GLY A C 1
ATOM 634 O O . GLY A 1 81 ? 11.882 -4.571 -8.415 1.00 97.88 81 GLY A O 1
ATOM 635 N N . HIS A 1 82 ? 13.674 -3.315 -7.854 1.00 96.00 82 HIS A N 1
ATOM 636 C CA . HIS A 1 82 ? 13.468 -2.234 -8.819 1.00 96.00 82 HIS A CA 1
ATOM 637 C C . HIS A 1 82 ? 13.279 -2.745 -10.258 1.00 96.00 82 HIS A C 1
ATOM 639 O O . HIS A 1 82 ? 12.339 -2.331 -10.932 1.00 96.00 82 HIS A O 1
ATOM 645 N N . ASP A 1 83 ? 14.087 -3.709 -10.700 1.00 94.62 83 ASP A N 1
ATOM 646 C CA . ASP A 1 83 ? 14.055 -4.201 -12.085 1.00 94.62 83 ASP A CA 1
ATOM 647 C C . ASP A 1 83 ? 12.751 -4.931 -12.449 1.00 94.62 83 ASP A C 1
ATOM 649 O O . ASP A 1 83 ? 12.357 -4.970 -13.615 1.00 94.62 83 ASP A O 1
ATOM 653 N N . ASN A 1 84 ? 12.052 -5.502 -11.461 1.00 96.50 84 ASN A N 1
ATOM 654 C CA . ASN A 1 84 ? 10.860 -6.324 -11.697 1.00 96.50 84 ASN A CA 1
ATOM 655 C C . ASN A 1 84 ? 9.551 -5.628 -11.316 1.00 96.50 84 ASN A C 1
ATOM 657 O O . ASN A 1 84 ? 8.474 -6.088 -11.710 1.00 96.50 84 ASN A O 1
ATOM 661 N N . ILE A 1 85 ? 9.608 -4.533 -10.554 1.00 97.38 85 ILE A N 1
ATOM 662 C CA . ILE A 1 85 ? 8.417 -3.919 -9.956 1.00 97.38 85 ILE A CA 1
ATOM 663 C C . ILE A 1 85 ? 7.395 -3.452 -10.998 1.00 97.38 85 ILE A C 1
ATOM 665 O O . ILE A 1 85 ? 6.186 -3.538 -10.782 1.00 97.38 85 ILE A O 1
ATOM 669 N N . HIS A 1 86 ? 7.864 -3.041 -12.176 1.00 96.12 86 HIS A N 1
ATOM 670 C CA . HIS A 1 86 ? 7.025 -2.546 -13.263 1.00 96.12 86 HIS A CA 1
ATOM 671 C C . HIS A 1 86 ? 6.177 -3.617 -13.952 1.00 96.12 86 HIS A C 1
ATOM 673 O O . HIS A 1 86 ? 5.268 -3.275 -14.706 1.00 96.12 86 HIS A O 1
ATOM 679 N N . ARG A 1 87 ? 6.376 -4.901 -13.627 1.00 95.19 87 ARG A N 1
ATOM 680 C CA . ARG A 1 87 ? 5.402 -5.954 -13.940 1.00 95.19 87 ARG A CA 1
ATOM 681 C C . ARG A 1 87 ? 4.084 -5.773 -13.183 1.00 95.19 87 ARG A C 1
ATOM 683 O O . ARG A 1 87 ? 3.063 -6.280 -13.637 1.00 95.19 87 ARG A O 1
ATOM 690 N N . TYR A 1 88 ? 4.095 -5.054 -12.063 1.00 96.81 88 TYR A N 1
ATOM 691 C CA . TYR A 1 88 ? 2.962 -4.904 -11.146 1.00 96.81 88 TYR A CA 1
ATOM 692 C C . TYR A 1 88 ? 2.395 -3.477 -11.106 1.00 96.81 88 TYR A C 1
ATOM 694 O O . TYR A 1 88 ? 1.327 -3.252 -10.533 1.00 96.81 88 TYR A O 1
ATOM 702 N N . THR A 1 89 ? 3.058 -2.506 -11.740 1.00 96.31 89 THR A N 1
ATOM 703 C CA . THR A 1 89 ? 2.567 -1.124 -11.823 1.00 96.31 89 THR A CA 1
ATOM 704 C C . THR A 1 89 ? 1.902 -0.820 -13.164 1.00 96.31 89 THR A C 1
ATOM 706 O O . THR A 1 89 ? 2.024 -1.566 -14.140 1.00 96.31 89 THR A O 1
ATOM 709 N N . SER A 1 90 ? 1.109 0.250 -13.199 1.00 94.44 90 SER A N 1
ATOM 710 C CA . SER A 1 90 ? 0.430 0.679 -14.421 1.00 94.44 90 SER A CA 1
ATOM 711 C C . SER A 1 90 ? 1.384 1.360 -15.404 1.00 94.44 90 SER A C 1
ATOM 713 O O . SER A 1 90 ? 2.434 1.893 -15.045 1.00 94.44 90 SER A O 1
ATOM 715 N N . ILE A 1 91 ? 0.979 1.386 -16.673 1.00 93.56 91 ILE A N 1
ATOM 716 C CA . ILE A 1 91 ? 1.690 2.102 -17.734 1.00 93.56 91 ILE A CA 1
ATOM 717 C C . ILE A 1 91 ? 1.199 3.553 -17.765 1.00 93.56 91 ILE A C 1
ATOM 719 O O . ILE A 1 91 ? 0.023 3.813 -18.008 1.00 93.56 91 ILE A O 1
ATOM 723 N N . LYS A 1 92 ? 2.112 4.502 -17.543 1.00 92.25 92 LYS A N 1
ATOM 724 C CA . LYS A 1 92 ? 1.867 5.951 -17.634 1.00 92.25 92 LYS A CA 1
ATOM 725 C C . LYS A 1 92 ? 1.833 6.440 -19.074 1.00 92.25 92 LYS A C 1
ATOM 727 O O . LYS A 1 92 ? 1.037 7.308 -19.421 1.00 92.25 92 LYS A O 1
ATOM 732 N N . LYS A 1 93 ? 2.761 5.931 -19.887 1.00 92.69 93 LYS A N 1
ATOM 733 C CA . LYS A 1 93 ? 2.918 6.280 -21.300 1.00 92.69 93 LYS A CA 1
ATOM 734 C C . LYS A 1 93 ? 3.073 4.997 -22.104 1.00 92.69 93 LYS A C 1
ATOM 736 O O . LYS A 1 93 ? 4.063 4.290 -21.943 1.00 92.69 93 LYS A O 1
ATOM 741 N N . GLY A 1 94 ? 2.083 4.735 -22.947 1.00 87.81 94 GLY A N 1
ATOM 742 C CA . GLY A 1 94 ? 1.979 3.549 -23.788 1.00 87.81 94 GLY A CA 1
ATOM 743 C C . GLY A 1 94 ? 0.529 3.303 -24.207 1.00 87.81 94 GLY A C 1
ATOM 744 O O . GLY A 1 94 ? -0.369 4.053 -23.818 1.00 87.81 94 GLY A O 1
ATOM 745 N N . ILE A 1 95 ? 0.293 2.265 -25.006 1.00 81.56 95 ILE A N 1
ATOM 746 C CA . ILE A 1 95 ? -1.038 1.866 -25.481 1.00 81.56 95 ILE A CA 1
ATOM 747 C C . ILE A 1 95 ? -1.373 0.464 -24.967 1.00 81.56 95 ILE A C 1
ATOM 749 O O . ILE A 1 95 ? -0.874 -0.530 -25.480 1.00 81.56 95 ILE A O 1
ATOM 753 N N . ASN A 1 96 ? -2.305 0.374 -24.018 1.00 78.12 96 ASN A N 1
ATOM 754 C CA . ASN A 1 96 ? -2.872 -0.899 -23.578 1.00 78.12 96 ASN A CA 1
ATOM 755 C C . ASN A 1 96 ? -4.300 -1.038 -24.130 1.00 78.12 96 ASN A C 1
ATOM 757 O O . ASN A 1 96 ? -5.190 -0.282 -23.745 1.00 78.12 96 ASN A O 1
ATOM 761 N N . LYS A 1 97 ? -4.511 -1.968 -25.071 1.00 75.06 97 LYS A N 1
ATOM 762 C CA . LYS A 1 97 ? -5.789 -2.145 -25.792 1.00 75.06 97 LYS A CA 1
ATOM 763 C C . LYS A 1 97 ? -6.794 -3.051 -25.065 1.00 75.06 97 LYS A C 1
ATOM 765 O O . LYS A 1 97 ? -7.862 -3.326 -25.606 1.00 75.06 97 LYS A O 1
ATOM 770 N N . GLY A 1 98 ? -6.501 -3.436 -23.821 1.00 73.44 98 GLY A N 1
ATOM 771 C CA . GLY A 1 98 ? -7.474 -4.005 -22.889 1.00 73.44 98 GLY A CA 1
ATOM 772 C C . GLY A 1 98 ? -7.503 -5.532 -22.800 1.00 73.44 98 GLY A C 1
ATOM 773 O O . GLY A 1 98 ? -8.186 -6.050 -21.916 1.00 73.44 98 GLY A O 1
ATOM 774 N N . LYS A 1 99 ? -6.755 -6.281 -23.627 1.00 88.31 99 LYS A N 1
ATOM 775 C CA . LYS A 1 99 ? -6.626 -7.734 -23.436 1.00 88.31 99 LYS A CA 1
ATOM 776 C C . LYS A 1 99 ? -5.551 -8.042 -22.391 1.00 88.31 99 LYS A C 1
ATOM 778 O O . LYS A 1 99 ? -4.355 -8.021 -22.673 1.00 88.31 99 LYS A O 1
ATOM 783 N N . TRP A 1 100 ? -5.984 -8.369 -21.177 1.00 90.25 100 TRP A N 1
ATOM 784 C CA . TRP A 1 100 ? -5.094 -8.769 -20.083 1.00 90.25 100 TRP A CA 1
ATOM 785 C C . TRP A 1 100 ? -4.681 -10.255 -20.168 1.00 90.25 100 TRP A C 1
ATOM 787 O O . TRP A 1 100 ? -5.552 -11.084 -20.441 1.00 90.25 100 TRP A O 1
ATOM 797 N N . PRO A 1 101 ? -3.418 -10.632 -19.871 1.00 92.44 101 PRO A N 1
ATOM 798 C CA . PRO A 1 101 ? -2.251 -9.765 -19.666 1.00 92.44 101 PRO A CA 1
ATOM 799 C C . PRO A 1 101 ? -1.500 -9.441 -20.974 1.00 92.44 101 PRO A C 1
ATOM 801 O O . PRO A 1 101 ? -0.577 -8.634 -20.950 1.00 92.44 101 PRO A O 1
ATOM 804 N N . ASP A 1 102 ? -1.872 -10.054 -22.105 1.00 91.75 102 ASP A N 1
ATOM 805 C CA . ASP A 1 102 ? -1.118 -10.012 -23.370 1.00 91.75 102 ASP A CA 1
ATOM 806 C C . ASP A 1 102 ? -0.753 -8.596 -23.838 1.00 91.75 102 ASP A C 1
ATOM 808 O O . ASP A 1 102 ? 0.397 -8.346 -24.198 1.00 91.75 102 ASP A O 1
ATOM 812 N N . ASP A 1 103 ? -1.718 -7.673 -23.857 1.00 91.19 103 ASP A N 1
ATOM 813 C CA . ASP A 1 103 ? -1.488 -6.305 -24.332 1.00 91.19 103 ASP A CA 1
ATOM 814 C C . ASP A 1 103 ? -0.577 -5.534 -23.376 1.00 91.19 103 ASP A C 1
ATOM 816 O O . ASP A 1 103 ? 0.284 -4.780 -23.824 1.00 91.19 103 ASP A O 1
ATOM 820 N N . PHE A 1 104 ? -0.719 -5.767 -22.068 1.00 93.62 104 PHE A N 1
ATOM 821 C CA . PHE A 1 104 ? 0.159 -5.179 -21.062 1.00 93.62 104 PHE A CA 1
ATOM 822 C C . PHE A 1 104 ? 1.595 -5.683 -21.222 1.00 93.62 104 PHE A C 1
ATOM 824 O O . PHE A 1 104 ? 2.508 -4.872 -21.279 1.00 93.62 104 PHE A O 1
ATOM 831 N N . LEU A 1 105 ? 1.801 -7.000 -21.346 1.00 93.12 105 LEU A N 1
ATOM 832 C CA . LEU A 1 105 ? 3.138 -7.590 -21.478 1.00 93.12 105 LEU A CA 1
ATOM 833 C C . LEU A 1 105 ? 3.836 -7.150 -22.769 1.00 93.12 105 LEU A C 1
ATOM 835 O O . LEU A 1 105 ? 5.029 -6.855 -22.756 1.00 93.12 105 LEU A O 1
ATOM 839 N N . LYS A 1 106 ? 3.092 -7.074 -23.880 1.00 93.50 106 LYS A N 1
ATOM 840 C CA . LYS A 1 106 ? 3.616 -6.571 -25.157 1.00 93.50 106 LYS A CA 1
ATOM 841 C C . LYS A 1 106 ? 3.992 -5.100 -25.083 1.00 93.50 106 LYS A C 1
ATOM 843 O O . LYS A 1 106 ? 4.986 -4.716 -25.686 1.00 93.50 106 LYS A O 1
ATOM 848 N N . GLU A 1 107 ? 3.192 -4.289 -24.397 1.00 94.62 107 GLU A N 1
ATOM 849 C CA . GLU A 1 107 ? 3.489 -2.872 -24.220 1.00 94.62 107 GLU A CA 1
ATOM 850 C C . GLU A 1 107 ? 4.677 -2.678 -23.275 1.00 94.62 107 GLU A C 1
ATOM 852 O O . GLU A 1 107 ? 5.610 -1.979 -23.631 1.00 94.62 107 GLU A O 1
ATOM 857 N N . LEU A 1 108 ? 4.705 -3.360 -22.127 1.00 94.06 108 LEU A N 1
ATOM 858 C CA . LEU A 1 108 ? 5.795 -3.286 -21.149 1.00 94.06 108 LEU A CA 1
ATOM 859 C C . LEU A 1 108 ? 7.164 -3.642 -21.753 1.00 94.06 108 LEU A C 1
ATOM 861 O O . LEU A 1 108 ? 8.177 -3.098 -21.332 1.00 94.06 108 LEU A O 1
ATOM 865 N N . ALA A 1 109 ? 7.200 -4.536 -22.745 1.00 93.69 109 ALA A N 1
ATOM 866 C CA . ALA A 1 109 ? 8.429 -4.927 -23.434 1.00 93.69 109 ALA A CA 1
ATOM 867 C C . ALA A 1 109 ? 9.008 -3.841 -24.364 1.00 93.69 109 ALA A C 1
ATOM 869 O O . ALA A 1 109 ? 10.106 -4.019 -24.896 1.00 93.69 109 ALA A O 1
ATOM 870 N N . LYS A 1 110 ? 8.285 -2.742 -24.612 1.00 94.88 110 LYS A N 1
ATOM 871 C CA . LYS A 1 110 ? 8.738 -1.682 -25.514 1.00 94.88 110 LYS A CA 1
ATOM 872 C C . LYS A 1 110 ? 9.668 -0.696 -24.794 1.00 94.88 110 LYS A C 1
ATOM 874 O O . LYS A 1 110 ? 9.322 -0.227 -23.710 1.00 94.88 110 LYS A O 1
ATOM 879 N N . PRO A 1 111 ? 10.806 -0.302 -25.396 1.00 92.75 111 PRO A N 1
ATOM 880 C CA . P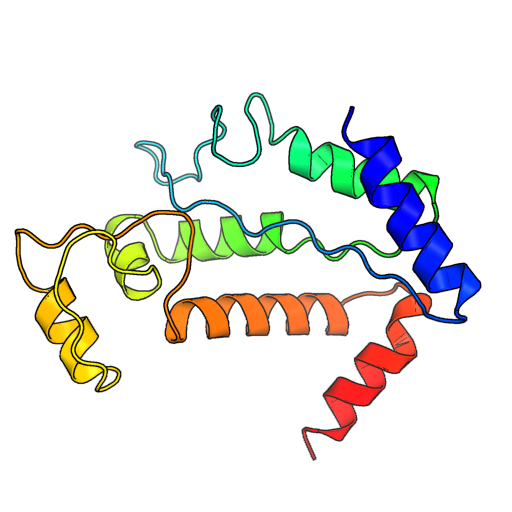RO A 1 111 ? 11.757 0.619 -24.766 1.00 92.75 111 PRO A CA 1
ATOM 881 C C . PRO A 1 111 ? 11.188 2.007 -24.435 1.00 92.75 111 PRO A C 1
ATOM 883 O O . PRO A 1 111 ? 11.674 2.678 -23.531 1.00 92.75 111 PRO A O 1
ATOM 886 N N . GLU A 1 112 ? 10.187 2.472 -25.183 1.00 93.50 112 GLU A N 1
ATOM 887 C CA . GLU A 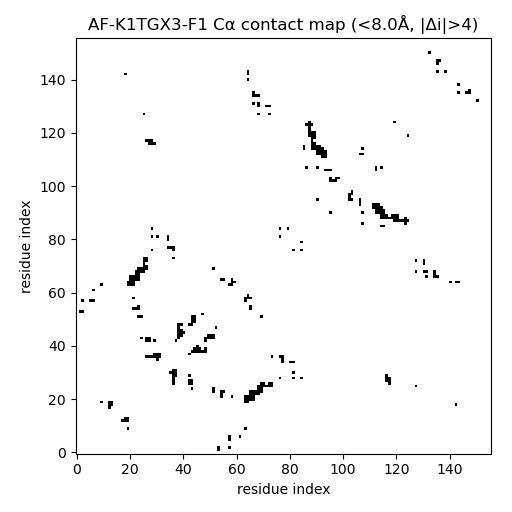1 112 ? 9.559 3.781 -24.991 1.00 93.50 112 GLU A CA 1
ATOM 888 C C . GLU A 1 112 ? 8.463 3.801 -23.917 1.00 93.50 112 GLU A C 1
ATOM 890 O O . GLU A 1 112 ? 7.951 4.881 -23.583 1.00 93.50 112 GLU A O 1
ATOM 895 N N . THR A 1 113 ? 8.074 2.629 -23.410 1.00 93.38 113 THR A N 1
ATOM 896 C CA . THR A 1 113 ? 7.015 2.502 -22.415 1.00 93.38 113 THR A CA 1
ATOM 897 C C . THR A 1 113 ? 7.501 3.002 -21.068 1.00 93.38 113 THR A C 1
ATOM 899 O O . THR A 1 113 ? 8.561 2.630 -20.575 1.00 93.38 113 THR A O 1
ATOM 902 N N . VAL A 1 114 ? 6.694 3.866 -20.455 1.00 93.31 114 VAL A N 1
ATOM 903 C CA . VAL A 1 114 ? 6.974 4.401 -19.122 1.00 93.31 114 VAL A CA 1
ATOM 904 C C . VAL A 1 114 ? 5.940 3.842 -18.171 1.00 93.31 114 VAL A C 1
ATOM 906 O O . VAL A 1 114 ? 4.766 4.219 -18.240 1.00 93.31 114 VAL A O 1
ATOM 909 N N . SER A 1 115 ? 6.379 2.970 -17.275 1.00 92.62 115 SER A N 1
ATOM 910 C CA . SER A 1 115 ? 5.595 2.563 -16.116 1.00 92.62 115 SER A CA 1
ATOM 911 C C . SER A 1 115 ? 5.615 3.657 -15.052 1.00 92.62 115 SER A C 1
ATOM 913 O O . SER A 1 115 ? 6.515 4.495 -14.990 1.00 92.62 115 SER A O 1
ATOM 915 N N . GLU A 1 116 ? 4.574 3.709 -14.239 1.00 91.19 116 GLU A N 1
ATOM 916 C CA . GLU A 1 116 ? 4.498 4.629 -13.106 1.00 91.19 116 GLU A CA 1
ATOM 917 C C . GLU A 1 116 ? 4.798 3.939 -11.771 1.00 91.19 116 GLU A C 1
ATOM 919 O O . GLU A 1 116 ? 4.899 2.716 -11.708 1.00 91.19 116 GLU A O 1
ATOM 924 N N . ASN A 1 117 ? 4.931 4.742 -10.710 1.00 95.12 117 ASN A N 1
ATOM 925 C CA . ASN A 1 117 ? 5.387 4.293 -9.391 1.00 95.12 117 ASN A CA 1
ATOM 926 C C . ASN A 1 117 ? 4.319 4.384 -8.288 1.00 95.12 117 ASN A C 1
ATOM 928 O O . ASN A 1 117 ? 4.655 4.464 -7.107 1.00 95.12 117 ASN A O 1
ATOM 932 N N . THR A 1 118 ? 3.036 4.530 -8.633 1.00 94.56 118 THR A N 1
ATOM 933 C CA . THR A 1 118 ? 1.970 4.832 -7.658 1.00 94.56 118 THR A CA 1
ATOM 934 C C . THR A 1 118 ? 0.734 3.946 -7.787 1.00 94.56 118 THR A C 1
ATOM 936 O O . THR A 1 118 ? 0.261 3.455 -6.768 1.00 94.56 118 THR A O 1
ATOM 939 N N . HIS A 1 119 ? 0.189 3.743 -8.982 1.00 95.19 119 HIS A N 1
ATOM 940 C CA . HIS A 1 119 ? -0.970 2.888 -9.211 1.00 95.19 119 HIS A CA 1
ATOM 941 C C . HIS A 1 119 ? -0.546 1.543 -9.798 1.00 95.19 119 HIS A C 1
ATOM 943 O O . HIS A 1 119 ? 0.351 1.402 -10.639 1.00 95.19 119 HIS A O 1
ATOM 949 N N . PHE A 1 120 ? -1.233 0.520 -9.317 1.00 95.75 120 PHE A N 1
ATOM 950 C CA . PHE A 1 120 ? -0.966 -0.861 -9.662 1.00 95.75 120 PHE A CA 1
ATOM 951 C C . PHE A 1 120 ? -1.797 -1.280 -10.864 1.00 95.75 120 PHE A C 1
ATOM 953 O O . PHE A 1 120 ? -2.905 -0.782 -11.076 1.00 95.75 120 PHE A O 1
ATOM 960 N N . ASN A 1 121 ? -1.260 -2.207 -11.646 1.00 94.50 121 ASN A N 1
ATOM 961 C CA . ASN A 1 121 ? -2.065 -2.923 -12.623 1.00 94.50 121 ASN A CA 1
ATOM 962 C C . ASN A 1 121 ? -2.885 -4.024 -11.920 1.00 94.50 121 ASN A C 1
ATOM 964 O O . ASN A 1 121 ? -2.906 -4.107 -10.692 1.00 94.50 121 ASN A O 1
ATOM 968 N N . LYS A 1 122 ? -3.568 -4.882 -12.685 1.00 94.25 122 LYS A N 1
ATOM 969 C CA . LYS A 1 122 ? -4.424 -5.930 -12.109 1.00 94.25 122 LYS A CA 1
ATOM 970 C C . LYS A 1 122 ? -3.655 -6.892 -11.193 1.00 94.25 122 LYS A C 1
ATOM 972 O O . LYS A 1 122 ? -4.148 -7.201 -10.112 1.00 94.25 122 LYS A O 1
ATOM 977 N N . ASP A 1 123 ? -2.469 -7.336 -11.603 1.00 95.44 123 ASP A N 1
ATOM 978 C CA . ASP A 1 123 ? -1.670 -8.282 -10.817 1.00 95.44 123 ASP A CA 1
ATOM 979 C C . ASP A 1 123 ? -1.094 -7.599 -9.566 1.00 95.44 123 ASP A C 1
ATOM 981 O O . ASP A 1 123 ? -1.155 -8.159 -8.475 1.00 95.44 123 ASP A O 1
ATOM 985 N N . GLY A 1 124 ? -0.617 -6.353 -9.677 1.00 97.06 124 GLY A N 1
ATOM 986 C CA . GLY A 1 124 ? -0.156 -5.591 -8.512 1.00 97.06 124 GLY A CA 1
ATOM 987 C C . GLY A 1 124 ? -1.273 -5.274 -7.513 1.00 97.06 124 GLY A C 1
ATOM 988 O O . GLY A 1 124 ? -1.066 -5.363 -6.305 1.00 97.06 124 GLY A O 1
ATOM 989 N N . ALA A 1 125 ? -2.481 -4.968 -7.995 1.00 97.12 125 ALA A N 1
ATOM 990 C CA . ALA A 1 125 ? -3.646 -4.769 -7.138 1.00 97.12 125 ALA A CA 1
ATOM 991 C C . ALA A 1 125 ? -4.030 -6.057 -6.392 1.00 97.12 125 ALA A C 1
ATOM 993 O O . ALA A 1 125 ? -4.423 -5.992 -5.226 1.00 97.12 125 ALA A O 1
ATOM 994 N N . MET A 1 126 ? -3.881 -7.221 -7.035 1.00 97.31 126 MET A N 1
ATOM 995 C CA . MET A 1 126 ? -4.094 -8.517 -6.389 1.00 97.31 126 MET A CA 1
ATOM 996 C C . MET A 1 126 ? -3.061 -8.768 -5.286 1.00 97.31 126 MET A C 1
ATOM 998 O O . MET A 1 126 ? -3.456 -9.045 -4.160 1.00 97.31 126 MET A O 1
ATOM 1002 N N . LEU A 1 127 ? -1.767 -8.563 -5.558 1.00 96.81 127 LEU A N 1
ATOM 1003 C CA . LEU A 1 127 ? -0.704 -8.731 -4.554 1.00 96.81 127 LEU A CA 1
ATOM 1004 C C . LEU A 1 127 ? -0.924 -7.868 -3.304 1.00 96.81 127 LEU A C 1
ATOM 1006 O O . LEU A 1 127 ? -0.759 -8.322 -2.173 1.00 96.81 127 LEU A O 1
ATOM 1010 N N . ILE A 1 128 ? -1.331 -6.613 -3.493 1.00 98.06 128 ILE A N 1
ATOM 1011 C CA . ILE A 1 128 ? -1.615 -5.707 -2.374 1.00 98.06 128 ILE A CA 1
ATOM 1012 C C . ILE A 1 128 ? -2.873 -6.138 -1.610 1.00 98.06 128 ILE A C 1
ATOM 1014 O O . ILE A 1 128 ? -2.937 -5.996 -0.388 1.00 98.06 128 ILE A O 1
ATOM 1018 N N . THR A 1 129 ? -3.856 -6.709 -2.309 1.00 97.31 129 THR A N 1
ATOM 1019 C CA . THR A 1 129 ? -5.071 -7.262 -1.698 1.00 97.31 129 THR A CA 1
ATOM 1020 C C . THR A 1 129 ? -4.760 -8.498 -0.857 1.00 97.31 129 THR A C 1
ATOM 1022 O O . THR A 1 129 ? -5.250 -8.598 0.266 1.00 97.31 129 THR A O 1
ATOM 1025 N N . GLU A 1 130 ? -3.914 -9.404 -1.351 1.00 96.38 130 GLU A N 1
ATOM 1026 C CA . GLU A 1 130 ? -3.441 -10.576 -0.604 1.00 96.38 130 GLU A CA 1
ATOM 1027 C C . GLU A 1 130 ? -2.751 -10.155 0.698 1.00 96.38 130 GLU A C 1
ATOM 1029 O O . GLU A 1 130 ? -3.086 -10.663 1.770 1.00 96.38 130 GLU A O 1
ATOM 1034 N N . GLY A 1 131 ? -1.883 -9.142 0.632 1.00 97.50 131 GLY A N 1
ATOM 1035 C CA . GLY A 1 131 ? -1.257 -8.562 1.817 1.00 97.50 131 GLY A CA 1
ATOM 1036 C C . GLY A 1 131 ? -2.241 -7.961 2.811 1.00 97.50 131 GLY A C 1
ATOM 1037 O O . GLY A 1 131 ? -2.125 -8.170 4.019 1.00 97.50 131 GLY A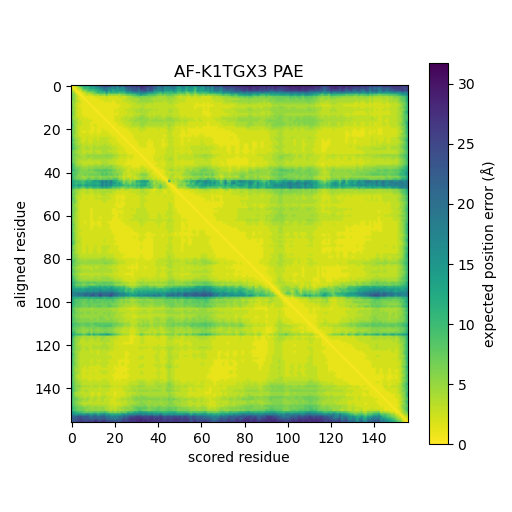 O 1
ATOM 1038 N N . LEU A 1 132 ? -3.256 -7.246 2.323 1.00 97.75 132 LEU A N 1
ATOM 1039 C CA . LEU A 1 132 ? -4.303 -6.700 3.182 1.00 97.75 132 LEU A CA 1
ATOM 1040 C C . LEU A 1 132 ? -5.109 -7.808 3.875 1.00 97.75 132 LEU A C 1
ATOM 1042 O O . LEU A 1 132 ? -5.373 -7.710 5.073 1.00 97.75 132 LEU A O 1
ATOM 1046 N N . VAL A 1 133 ? -5.470 -8.868 3.148 1.00 96.81 133 VAL A N 1
ATOM 1047 C CA . VAL A 1 133 ? -6.159 -10.042 3.704 1.00 96.81 133 VAL A CA 1
ATOM 1048 C C . VAL A 1 133 ? -5.298 -10.715 4.770 1.00 96.81 133 VAL A C 1
ATOM 1050 O O . VAL A 1 133 ? -5.793 -11.018 5.854 1.00 96.81 133 VAL A O 1
ATOM 1053 N N . GLU A 1 134 ? -4.001 -10.886 4.519 1.00 97.00 134 GLU A N 1
ATOM 1054 C CA . GLU A 1 134 ? -3.062 -11.447 5.490 1.00 97.00 134 GLU A CA 1
ATOM 1055 C C . GLU A 1 134 ? -2.994 -10.605 6.775 1.00 97.00 134 GLU A C 1
ATOM 1057 O O . GLU A 1 134 ? -3.059 -11.151 7.881 1.00 97.00 134 GLU A O 1
ATOM 1062 N N . LEU A 1 135 ? -2.928 -9.275 6.649 1.00 97.94 135 LEU A N 1
ATOM 1063 C CA . LEU A 1 135 ? -2.947 -8.356 7.790 1.00 97.94 135 LEU A CA 1
ATOM 1064 C C . LEU A 1 135 ? -4.251 -8.458 8.589 1.00 97.94 135 LEU A C 1
ATOM 1066 O O . LEU A 1 135 ? -4.214 -8.448 9.821 1.00 97.94 135 LEU A O 1
ATOM 1070 N N . ILE A 1 136 ? -5.395 -8.583 7.908 1.00 97.12 136 ILE A N 1
ATOM 1071 C CA . ILE A 1 136 ? -6.690 -8.790 8.564 1.00 97.12 136 ILE A CA 1
ATOM 1072 C C . ILE A 1 136 ? -6.666 -10.100 9.353 1.00 97.12 136 ILE A C 1
ATOM 1074 O O . ILE A 1 136 ? -6.950 -10.088 10.549 1.00 97.12 136 ILE A O 1
ATOM 1078 N N . LEU A 1 137 ? -6.288 -11.213 8.720 1.00 96.00 137 LEU A N 1
ATOM 1079 C CA . LEU A 1 137 ? -6.298 -12.544 9.336 1.00 96.00 137 LEU A CA 1
ATOM 1080 C C . LEU A 1 137 ? -5.316 -12.670 10.511 1.00 96.00 137 LEU A C 1
ATOM 1082 O O . LEU A 1 137 ? -5.618 -13.348 11.489 1.00 96.00 137 LEU A O 1
ATOM 1086 N N . LYS A 1 138 ? -4.158 -12.001 10.452 1.00 95.94 138 LYS A N 1
ATOM 1087 C CA . LYS A 1 138 ? -3.151 -12.016 11.530 1.00 95.94 138 LYS A CA 1
ATOM 1088 C C . LYS A 1 138 ? -3.455 -11.055 12.680 1.00 95.94 138 LYS A C 1
ATOM 1090 O O . LYS A 1 138 ? -2.820 -11.151 13.735 1.00 95.94 138 LYS A O 1
ATOM 1095 N N . SER A 1 139 ? -4.372 -10.107 12.492 1.00 95.88 139 SER A N 1
ATOM 1096 C CA . SER A 1 139 ? -4.655 -9.105 13.514 1.00 95.88 139 SER A CA 1
ATOM 1097 C C . SER A 1 139 ? -5.271 -9.725 14.768 1.00 95.88 139 SER A C 1
ATOM 1099 O O . SER A 1 139 ? -6.168 -10.559 14.709 1.00 95.88 139 SER A O 1
ATOM 1101 N N . LYS A 1 140 ? -4.813 -9.265 15.934 1.00 94.56 140 LYS A N 1
ATOM 1102 C CA . LYS A 1 140 ? -5.372 -9.641 17.243 1.00 94.56 140 LYS A CA 1
ATOM 1103 C C . LYS A 1 140 ? -6.402 -8.631 17.752 1.00 94.56 140 LYS A C 1
ATOM 1105 O O . LYS A 1 140 ? -6.845 -8.734 18.892 1.00 94.56 140 LYS A O 1
ATOM 1110 N N . ASN A 1 141 ? -6.734 -7.615 16.952 1.00 95.44 141 ASN A N 1
ATOM 1111 C CA . ASN A 1 141 ? -7.685 -6.591 17.358 1.00 95.44 141 ASN A CA 1
ATOM 1112 C C . ASN A 1 141 ? -9.116 -7.157 17.288 1.00 95.44 141 ASN A C 1
ATOM 1114 O O . ASN A 1 141 ? -9.563 -7.491 16.189 1.00 95.44 141 ASN A O 1
ATOM 1118 N N . PRO A 1 142 ? -9.856 -7.229 18.411 1.00 94.88 142 PRO A N 1
ATOM 1119 C CA . PRO A 1 142 ? -11.184 -7.844 18.441 1.00 94.88 142 PRO A CA 1
ATOM 1120 C C . PRO A 1 142 ? -12.212 -7.122 17.558 1.00 94.88 142 PRO A C 1
ATOM 1122 O O . PRO A 1 142 ? -13.190 -7.726 17.134 1.00 94.88 142 PRO A O 1
ATOM 1125 N N . GLN A 1 143 ? -11.978 -5.851 17.214 1.00 95.44 143 GLN A N 1
ATOM 1126 C CA . GLN A 1 143 ? -12.843 -5.098 16.298 1.00 95.44 143 GLN A CA 1
ATOM 1127 C C . GLN A 1 143 ? -12.802 -5.628 14.852 1.00 95.44 143 GLN A C 1
ATOM 1129 O O . GLN A 1 143 ? -13.616 -5.213 14.033 1.00 95.44 143 GLN A O 1
ATOM 1134 N N . LEU A 1 144 ? -11.866 -6.525 14.514 1.00 95.88 144 LEU A N 1
ATOM 1135 C CA . LEU A 1 144 ? -11.763 -7.139 13.187 1.00 95.88 144 LEU A CA 1
ATOM 1136 C C . LEU A 1 144 ? -12.363 -8.550 13.113 1.00 95.88 144 LEU A C 1
ATOM 1138 O O . LEU A 1 144 ? -12.358 -9.133 12.032 1.00 95.88 144 LEU A O 1
ATOM 1142 N N . CYS A 1 145 ? -12.902 -9.100 14.207 1.00 93.31 145 CYS A N 1
ATOM 1143 C CA . CYS A 1 145 ? -13.373 -10.489 14.251 1.00 93.31 145 CYS A CA 1
ATOM 1144 C C . CYS A 1 145 ? -14.461 -10.811 13.213 1.00 93.31 145 CYS A C 1
ATOM 1146 O O . CYS A 1 145 ? -14.422 -11.874 12.592 1.00 93.31 145 CYS A O 1
ATOM 1148 N N . GLU A 1 146 ? -15.410 -9.903 12.976 1.00 90.44 146 GLU A N 1
ATOM 1149 C CA . GLU A 1 146 ? -16.455 -10.102 11.959 1.00 90.44 146 GLU A CA 1
ATOM 1150 C C . GLU A 1 146 ? -15.879 -10.107 10.537 1.00 90.44 146 GLU A C 1
ATOM 1152 O O . GLU A 1 146 ? -16.234 -10.956 9.714 1.00 90.44 146 GLU A O 1
ATOM 1157 N N . LEU A 1 147 ? -14.936 -9.200 10.262 1.00 91.69 147 LEU A N 1
ATOM 1158 C CA . LEU A 1 147 ? -14.244 -9.130 8.977 1.00 91.69 147 LEU A CA 1
ATOM 1159 C C . LEU A 1 147 ? -13.394 -10.386 8.740 1.00 91.69 147 LEU A C 1
ATOM 1161 O O . LEU A 1 147 ? -13.441 -10.965 7.658 1.00 91.69 147 LEU A O 1
ATOM 1165 N N . GLN A 1 148 ? -12.674 -10.849 9.765 1.00 94.38 148 GLN A N 1
ATOM 1166 C CA . GLN A 1 148 ? -11.908 -12.098 9.734 1.00 94.38 148 GLN A CA 1
ATOM 1167 C C . GLN A 1 148 ? -12.811 -13.301 9.445 1.00 94.38 148 GLN A C 1
ATOM 1169 O O . GLN A 1 148 ? -12.516 -14.096 8.555 1.00 94.38 148 GLN A O 1
ATOM 1174 N N . SER A 1 149 ? -13.940 -13.405 10.148 1.00 91.50 149 SER A N 1
ATOM 1175 C CA . SER A 1 149 ? -14.901 -14.500 9.967 1.00 91.50 149 SER A CA 1
ATOM 1176 C C . SER A 1 149 ? -15.483 -14.512 8.550 1.00 91.50 149 SER A C 1
ATOM 1178 O O . SER A 1 149 ? -15.577 -15.564 7.922 1.00 91.50 149 SER A O 1
ATOM 1180 N N . SER A 1 150 ? -15.802 -13.334 8.007 1.00 89.81 150 SER A N 1
ATOM 1181 C CA . SER A 1 150 ? -16.339 -13.186 6.647 1.00 89.81 150 SER A CA 1
ATOM 1182 C C . SER A 1 150 ? -15.347 -13.616 5.563 1.00 89.81 150 SER A C 1
ATOM 1184 O O . SER A 1 150 ? -15.753 -14.154 4.535 1.00 89.81 150 S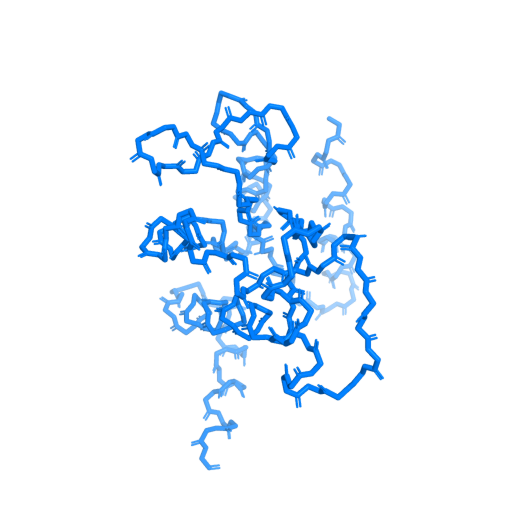ER A O 1
ATOM 1186 N N . LEU A 1 151 ? -14.046 -13.405 5.779 1.00 89.31 151 LEU A N 1
ATOM 1187 C CA . LEU A 1 151 ? -13.009 -13.860 4.851 1.00 89.31 151 LEU A CA 1
ATOM 1188 C C . LEU A 1 151 ? -12.840 -15.382 4.891 1.00 89.31 151 LEU A C 1
ATOM 1190 O O . LEU A 1 151 ? -12.669 -15.991 3.843 1.00 89.31 151 LEU A O 1
ATOM 1194 N N . LEU A 1 152 ? -12.934 -16.001 6.071 1.00 82.00 152 LEU A N 1
ATOM 1195 C CA . LEU A 1 152 ? -12.791 -17.453 6.229 1.00 82.00 152 LEU A CA 1
ATOM 1196 C C . LEU A 1 152 ? -13.990 -18.235 5.671 1.00 82.00 152 LEU A C 1
ATOM 1198 O O . LEU A 1 152 ? -13.807 -19.317 5.121 1.00 82.00 152 LEU A O 1
ATOM 1202 N N . HIS A 1 153 ? -15.205 -17.690 5.763 1.00 67.38 153 HIS A N 1
ATOM 1203 C CA . HIS A 1 153 ? -16.407 -18.339 5.225 1.00 67.38 153 HIS A CA 1
ATOM 1204 C C . HIS A 1 153 ? -16.459 -18.383 3.691 1.00 67.38 153 HIS A C 1
ATOM 1206 O O . HIS A 1 153 ? -17.156 -19.226 3.141 1.00 67.38 153 HIS A O 1
ATOM 1212 N N . ASN A 1 154 ? -15.708 -17.522 3.000 1.00 57.22 154 ASN A N 1
ATOM 1213 C CA . ASN A 1 154 ? -15.622 -17.517 1.535 1.00 57.22 154 ASN A CA 1
ATOM 1214 C C . ASN A 1 154 ? -14.501 -18.425 0.985 1.00 57.22 154 ASN A C 1
ATOM 1216 O O . ASN A 1 154 ? -14.228 -18.395 -0.213 1.00 57.22 154 ASN A O 1
ATOM 1220 N N . VAL A 1 155 ? -13.831 -19.200 1.849 1.00 49.84 155 VAL A N 1
ATOM 1221 C CA . VAL A 1 155 ? -12.738 -20.131 1.494 1.00 49.84 155 VAL A CA 1
ATOM 1222 C C . VAL A 1 155 ? -13.178 -21.604 1.642 1.00 49.84 155 VAL A C 1
ATOM 1224 O O . VAL A 1 155 ? -12.354 -22.509 1.535 1.00 49.84 155 VAL A O 1
ATOM 1227 N N . VAL A 1 156 ? -14.477 -21.862 1.851 1.00 38.91 156 VAL A N 1
ATOM 1228 C CA . VAL A 1 156 ? -15.067 -23.214 1.943 1.00 38.91 156 VAL A CA 1
ATOM 1229 C C . VAL A 1 156 ? -16.003 -23.481 0.773 1.00 38.91 156 VAL A C 1
ATOM 1231 O O . VAL A 1 156 ? -16.865 -22.615 0.506 1.00 38.91 156 VAL A O 1
#

pLDDT: mean 91.52, std 10.42, range [38.91, 98.38]

Foldseek 3Di:
DPLVVVVVVCVVCVVVVHQDAAEQAAFFLDADPVLFGDQDVVRCHHPPNVNSVSSVVSCVVVVHHYQHLHVVNRVVSSVCTNVRCLVWFDWPDWDQPPPPPVSVVVGVPDPPIDTGGHHTDPVNVVVSVVSSLVSLCPDPRPSSVVVNVVVVVVVD

Mean predicted aligned error: 4.65 Å

Solvent-accessible surface area (backbone atoms only — not comparable to full-atom values): 8986 Å² total; per-residue (Å²): 128,64,69,68,67,54,48,54,53,45,53,49,30,48,75,68,79,40,85,56,71,46,67,39,65,63,57,40,72,45,64,43,98,88,45,45,72,45,63,33,84,86,41,56,22,43,92,69,26,51,54,54,48,50,55,51,50,53,18,65,78,67,74,36,53,69,41,66,37,24,66,54,38,42,60,49,49,44,72,57,24,77,94,50,46,60,80,27,26,28,73,73,40,78,73,68,85,76,52,82,62,63,34,52,56,59,38,66,71,37,91,84,43,36,62,43,49,75,55,56,28,76,65,29,48,47,56,54,47,52,52,47,52,51,48,53,66,69,51,85,57,75,92,43,50,67,62,39,50,57,57,58,64,73,75,112